Protein AF-A0A2N2CT90-F1 (afdb_monomer)

Secondary structure (DSSP, 8-state):
-HHHHHHHHS-HHHHHHHHHHHHTT--HHHHHHHHHHHHHHHHHHTT----HHHHHHHHHHHHHHHHHHHHHHHTTSS---HHHHHHHHHHHHHHHTT--HHHHHHHHHHHHHHHHHH--TT-----

Solvent-accessible surface area (backbone atoms only — not comparable to full-atom values): 7281 Å² total; per-residue (Å²): 108,57,68,62,44,46,50,30,59,75,34,71,66,46,35,50,52,51,48,52,49,60,72,68,54,69,55,64,66,63,50,42,52,53,41,31,53,53,50,49,54,51,35,58,74,67,73,51,90,79,54,74,68,53,42,56,51,40,24,53,52,44,49,54,54,48,47,54,56,48,52,36,41,73,73,59,76,40,92,69,52,59,69,55,49,45,51,52,53,52,51,52,47,40,52,67,68,70,53,54,71,68,59,51,55,52,53,52,48,52,42,49,52,50,44,71,72,64,55,70,87,78,66,82,74,84,128

Mean predicted aligned error: 4.87 Å

Foldseek 3Di:
DLVVLCLQQVDPVSVVVVLVCLVVVPCVPVQLVVQLVVLVVVCVVVVHDDDSVLSSVLSVVLSVVLSVLSNCVVVVVDPDHSLVNSLVSQLSSCVSVVHDPVCSVVVSVVSVVVCVVPVPVPPDDDD

Sequence (127 aa):
LVLYYEAILNDEHNKTLYYEVLVKNVNPHGRTNITNTLNRSCLDFLNKNYIEADLEVIARSEYGARKELFVDFYEKNIKFTSRAMIYFFIRNLFRLMNLDGEMIENTIQQGFEFSNKNKPEGIKFLI

pLDDT: mean 86.67, std 10.75, range [36.59, 96.75]

Radius of gyration: 14.56 Å; Cα contacts (8 Å, |Δi|>4): 85; chains: 1; bounding box: 35×28×35 Å

Structure (mmCIF, N/CA/C/O backbone):
data_AF-A0A2N2CT90-F1
#
_entry.id   AF-A0A2N2CT90-F1
#
loop_
_atom_site.group_PDB
_atom_site.id
_atom_site.type_symbol
_atom_site.label_atom_id
_atom_site.label_alt_id
_atom_site.label_comp_id
_atom_site.label_asym_id
_atom_site.label_entity_id
_atom_site.label_seq_id
_atom_site.pdbx_PDB_ins_code
_atom_site.Cartn_x
_atom_site.Cartn_y
_atom_site.Cartn_z
_atom_site.occupancy
_atom_site.B_iso_or_equiv
_atom_site.auth_seq_id
_atom_site.auth_comp_id
_atom_site.auth_asym_id
_atom_site.auth_atom_id
_atom_site.pdbx_PDB_model_num
ATOM 1 N N . LEU A 1 1 ? 5.126 7.397 1.454 1.00 86.75 1 LEU A N 1
ATOM 2 C CA . LEU A 1 1 ? 4.128 6.305 1.568 1.00 86.75 1 LEU A CA 1
ATOM 3 C C . LEU A 1 1 ? 3.804 5.947 3.020 1.00 86.75 1 LEU A C 1
ATOM 5 O O . LEU A 1 1 ? 2.632 6.009 3.355 1.00 86.75 1 LEU A O 1
ATOM 9 N N . VAL A 1 2 ? 4.788 5.644 3.885 1.00 90.69 2 VAL A N 1
ATOM 10 C CA . VAL A 1 2 ? 4.541 5.342 5.320 1.00 90.69 2 VAL A CA 1
ATOM 11 C C . VAL A 1 2 ? 3.698 6.427 5.993 1.00 90.69 2 VAL A C 1
ATOM 13 O O . VAL A 1 2 ? 2.588 6.144 6.422 1.00 90.69 2 VAL A O 1
ATOM 16 N N . LEU A 1 3 ? 4.159 7.682 5.957 1.00 87.50 3 LEU A N 1
ATOM 17 C CA . LEU A 1 3 ? 3.449 8.815 6.570 1.00 87.50 3 LEU A CA 1
ATOM 18 C C . LEU A 1 3 ? 2.023 9.006 6.038 1.00 87.50 3 LEU A C 1
ATOM 20 O O . LEU A 1 3 ? 1.116 9.338 6.790 1.00 87.50 3 LEU A O 1
ATOM 24 N N . TYR A 1 4 ? 1.826 8.782 4.736 1.00 86.75 4 TYR A N 1
ATOM 25 C CA . TYR A 1 4 ? 0.516 8.897 4.095 1.00 86.75 4 TYR A CA 1
ATOM 26 C C . TYR A 1 4 ? -0.469 7.872 4.666 1.00 86.75 4 TYR A C 1
ATOM 28 O O . TYR A 1 4 ? -1.580 8.226 5.050 1.00 86.75 4 TYR A O 1
ATOM 36 N N . TYR A 1 5 ? -0.053 6.608 4.769 1.00 90.31 5 TYR A N 1
ATOM 37 C CA . TYR A 1 5 ? -0.914 5.567 5.318 1.00 90.31 5 TYR A CA 1
ATOM 38 C C . TYR A 1 5 ? -1.044 5.641 6.842 1.00 90.31 5 TYR A C 1
ATOM 40 O O . TYR A 1 5 ? -2.089 5.266 7.359 1.00 90.31 5 TYR A O 1
ATOM 48 N N . GLU A 1 6 ? -0.050 6.159 7.568 1.00 90.25 6 GLU A N 1
ATOM 49 C CA . GLU A 1 6 ? -0.187 6.449 9.002 1.00 90.25 6 GLU A CA 1
ATOM 50 C C . GLU A 1 6 ? -1.236 7.526 9.269 1.00 90.25 6 GLU A C 1
ATOM 52 O O . GLU A 1 6 ? -2.078 7.328 10.142 1.00 90.25 6 GLU A O 1
ATOM 57 N N . ALA A 1 7 ? -1.247 8.607 8.483 1.00 87.00 7 ALA A N 1
ATOM 58 C CA . ALA A 1 7 ? -2.260 9.657 8.596 1.00 87.00 7 ALA A CA 1
ATOM 59 C C . ALA A 1 7 ? -3.686 9.126 8.362 1.00 87.00 7 ALA A C 1
ATOM 61 O O . ALA A 1 7 ? -4.630 9.605 8.984 1.00 87.00 7 ALA A O 1
ATOM 62 N N . ILE A 1 8 ? -3.845 8.120 7.496 1.00 89.50 8 ILE A N 1
ATOM 63 C CA . ILE A 1 8 ? -5.139 7.473 7.237 1.00 89.50 8 ILE A CA 1
ATOM 64 C C . ILE A 1 8 ? -5.493 6.464 8.333 1.00 89.50 8 ILE A C 1
ATOM 66 O O . ILE A 1 8 ? -6.614 6.455 8.821 1.00 89.50 8 ILE A O 1
ATOM 70 N N . LEU A 1 9 ? -4.574 5.565 8.694 1.00 91.44 9 LEU A N 1
ATOM 71 C CA . LEU A 1 9 ? -4.889 4.378 9.500 1.00 91.44 9 LEU A CA 1
ATOM 72 C C . LEU A 1 9 ? -4.835 4.611 11.013 1.00 91.44 9 LEU A C 1
ATOM 74 O O . LEU A 1 9 ? -5.368 3.784 11.762 1.00 91.44 9 LEU A O 1
ATOM 78 N N . ASN A 1 10 ? -4.188 5.684 11.469 1.00 88.62 10 ASN A N 1
ATOM 79 C CA . ASN A 1 10 ? -4.078 6.009 12.893 1.00 88.62 10 ASN A CA 1
ATOM 80 C C . ASN A 1 10 ? -5.085 7.076 13.350 1.00 88.62 10 ASN A C 1
ATOM 82 O O . ASN A 1 10 ? -5.233 7.274 14.551 1.00 88.62 10 ASN A O 1
ATOM 86 N N . ASP A 1 11 ? -5.795 7.720 12.420 1.00 88.00 11 ASP A N 1
ATOM 87 C CA . ASP A 1 11 ? -6.882 8.657 12.704 1.00 88.00 11 ASP A CA 1
ATOM 88 C C . ASP A 1 11 ? -8.225 8.041 12.273 1.00 88.00 11 ASP A C 1
ATOM 90 O O . ASP A 1 11 ? -8.407 7.661 11.116 1.00 88.00 11 ASP A O 1
ATOM 94 N N . GLU A 1 12 ? -9.174 7.899 13.203 1.00 89.44 12 GLU A N 1
ATOM 95 C CA . GLU A 1 12 ? -10.460 7.236 12.929 1.00 89.44 12 GLU A CA 1
ATOM 96 C C . GLU A 1 12 ? -11.351 8.010 11.946 1.00 89.44 12 GLU A C 1
ATOM 98 O O . GLU A 1 12 ? -12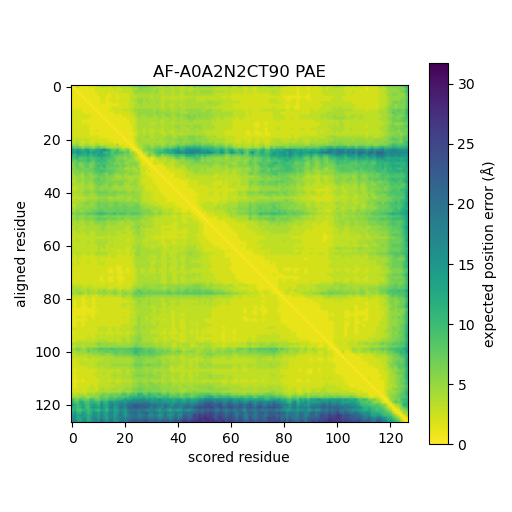.106 7.397 11.182 1.00 89.44 12 GLU A O 1
ATOM 103 N N . HIS A 1 13 ? -11.254 9.343 11.926 1.00 90.38 13 HIS A N 1
ATOM 104 C CA . HIS A 1 13 ? -12.000 10.165 10.980 1.00 90.38 13 HIS A CA 1
ATOM 105 C C . HIS A 1 13 ? -11.469 9.952 9.560 1.00 90.38 13 HIS A C 1
ATOM 107 O O . HIS A 1 13 ? -12.241 9.612 8.661 1.00 90.38 13 HIS A O 1
ATOM 113 N N . ASN A 1 14 ? -10.150 10.042 9.372 1.00 89.12 14 ASN A N 1
ATOM 114 C CA . ASN A 1 14 ? -9.512 9.816 8.073 1.00 89.12 14 ASN A CA 1
ATOM 115 C C . ASN A 1 14 ? -9.730 8.390 7.572 1.00 89.12 14 ASN A C 1
ATOM 117 O O . ASN A 1 14 ? -10.001 8.180 6.389 1.00 89.12 14 ASN A O 1
ATOM 121 N N . LYS A 1 15 ? -9.647 7.404 8.469 1.00 91.12 15 LYS A N 1
ATOM 122 C CA . LYS A 1 15 ? -9.902 5.998 8.152 1.00 91.12 15 LYS A CA 1
ATOM 123 C C . LYS A 1 15 ? -11.321 5.787 7.632 1.00 91.12 15 LYS A C 1
ATOM 125 O O . LYS A 1 15 ? -11.505 5.130 6.609 1.00 91.12 15 LYS A O 1
ATOM 130 N N . THR A 1 16 ? -12.310 6.371 8.307 1.00 92.62 16 THR A N 1
ATOM 131 C CA . THR A 1 16 ? -13.723 6.291 7.908 1.00 92.62 16 THR A CA 1
ATOM 132 C C . THR A 1 16 ? -13.963 7.004 6.581 1.00 92.62 16 THR A C 1
ATOM 134 O O . THR A 1 16 ? -14.564 6.426 5.676 1.00 92.62 16 THR A O 1
ATOM 137 N N . LEU A 1 17 ? -13.417 8.211 6.411 1.00 89.81 17 LEU A N 1
ATOM 138 C CA . LEU A 1 17 ? -13.497 8.937 5.145 1.00 89.81 17 LEU A CA 1
ATOM 139 C C . LEU A 1 17 ? -12.891 8.116 3.999 1.00 89.81 17 LEU A C 1
ATOM 141 O O . LEU A 1 17 ? -13.507 7.975 2.944 1.00 89.81 17 LEU A O 1
ATOM 145 N N . TYR A 1 18 ? -11.712 7.525 4.208 1.00 89.44 18 TYR A N 1
ATOM 146 C CA . TYR A 1 18 ? -11.046 6.693 3.209 1.00 89.44 18 TYR A CA 1
ATOM 147 C C . TYR A 1 18 ? -11.870 5.445 2.851 1.00 89.44 18 TYR A C 1
ATOM 149 O O . TYR A 1 18 ? -12.008 5.140 1.664 1.00 89.44 18 TYR A O 1
ATOM 157 N N . TYR A 1 19 ? -12.483 4.775 3.838 1.00 92.31 19 TYR A N 1
ATOM 158 C CA . TYR A 1 19 ? -13.414 3.659 3.620 1.00 92.31 19 TYR A CA 1
ATOM 159 C C . TYR A 1 19 ? -14.594 4.067 2.734 1.00 92.31 19 TYR A C 1
ATOM 161 O O . TYR A 1 19 ? -14.816 3.469 1.680 1.00 92.31 19 TYR A O 1
ATOM 169 N N . GLU A 1 20 ? -15.315 5.128 3.107 1.00 90.25 20 GLU A N 1
ATOM 170 C CA . GLU A 1 20 ? -16.472 5.601 2.343 1.00 90.25 20 GLU A CA 1
ATOM 171 C C . GLU A 1 20 ? -16.100 5.942 0.903 1.00 90.25 20 GLU A C 1
ATOM 173 O O . GLU A 1 20 ? -16.810 5.602 -0.046 1.00 90.25 20 GLU A O 1
ATOM 178 N N . VAL A 1 21 ? -14.963 6.613 0.743 1.00 85.56 21 VAL A N 1
ATOM 179 C CA . VAL A 1 21 ? -14.412 7.024 -0.540 1.00 85.56 21 VAL A CA 1
ATOM 180 C C . VAL A 1 21 ? -14.079 5.786 -1.384 1.00 85.56 21 VAL A C 1
ATOM 182 O O . VAL A 1 21 ? -14.384 5.781 -2.578 1.00 85.56 21 VAL A O 1
ATOM 185 N N . LEU A 1 22 ? -13.506 4.720 -0.818 1.00 86.06 22 LEU A N 1
ATOM 186 C CA . LEU A 1 22 ? -13.242 3.458 -1.526 1.00 86.06 22 LEU A CA 1
ATOM 187 C C . LEU A 1 22 ? -14.518 2.686 -1.906 1.00 86.06 22 LEU A C 1
ATOM 189 O O . LEU A 1 22 ? -14.611 2.205 -3.038 1.00 86.06 22 LEU A O 1
ATOM 193 N N . VAL A 1 23 ? -15.500 2.591 -1.005 1.00 86.50 23 VAL A N 1
ATOM 194 C CA . VAL A 1 23 ? -16.755 1.845 -1.227 1.00 86.50 23 VAL A CA 1
ATOM 195 C C . VAL A 1 23 ? -17.645 2.533 -2.257 1.00 86.50 23 VAL A C 1
ATOM 197 O O . VAL A 1 23 ? -18.135 1.886 -3.180 1.00 86.50 23 VAL A O 1
ATOM 200 N N . LYS A 1 24 ? -17.791 3.861 -2.174 1.00 82.31 24 LYS A N 1
ATOM 201 C CA . LYS A 1 24 ? -18.576 4.656 -3.135 1.00 82.31 24 LYS A CA 1
ATOM 202 C C . LYS A 1 24 ? -17.963 4.664 -4.547 1.00 82.31 24 LYS A C 1
ATOM 204 O O . LYS A 1 24 ? -18.583 5.184 -5.469 1.00 82.31 24 LYS A O 1
ATOM 209 N N . ASN A 1 25 ? -16.747 4.125 -4.719 1.00 70.38 25 ASN A N 1
ATOM 210 C CA . ASN A 1 25 ? -15.997 4.080 -5.979 1.00 70.38 25 ASN A CA 1
ATOM 211 C C . ASN A 1 25 ? -15.946 5.441 -6.698 1.00 70.38 25 ASN A C 1
ATOM 213 O O . ASN A 1 25 ? -16.056 5.532 -7.921 1.00 70.38 25 ASN A O 1
ATOM 217 N N . VAL A 1 26 ? -15.823 6.524 -5.924 1.00 62.47 26 VAL A N 1
ATOM 218 C CA . VAL A 1 26 ? -15.890 7.882 -6.470 1.00 62.47 26 VAL A CA 1
ATOM 219 C C . VAL A 1 26 ? -14.673 8.112 -7.370 1.00 62.47 26 VAL A C 1
ATOM 221 O O . VAL A 1 26 ? -13.542 8.168 -6.877 1.00 62.47 26 VAL A O 1
ATOM 224 N N . ASN A 1 27 ? -14.933 8.237 -8.675 1.00 73.56 27 ASN A N 1
ATOM 225 C CA . ASN A 1 27 ? -13.991 8.553 -9.753 1.00 73.56 27 ASN A CA 1
ATOM 226 C C . ASN A 1 27 ? -12.772 7.599 -9.879 1.00 73.56 27 ASN A C 1
ATOM 228 O O . ASN A 1 27 ? -11.647 7.974 -9.527 1.00 73.56 27 ASN A O 1
ATOM 232 N N . PRO A 1 28 ? -12.952 6.384 -10.436 1.00 72.00 28 PRO A N 1
ATOM 233 C CA . PRO A 1 28 ? -11.863 5.417 -10.609 1.00 72.00 28 PRO A CA 1
ATOM 234 C C . PRO A 1 28 ? -10.753 5.917 -11.552 1.00 72.00 28 PRO A C 1
ATOM 236 O O . PRO A 1 28 ? -9.574 5.634 -11.323 1.00 72.00 28 PRO A O 1
ATOM 239 N N . HIS A 1 29 ? -11.091 6.718 -12.570 1.00 76.88 29 HIS A N 1
ATOM 240 C CA . HIS A 1 29 ? -10.109 7.289 -13.500 1.00 76.88 29 HIS A CA 1
ATOM 241 C C . HIS A 1 29 ? -9.188 8.303 -12.817 1.00 76.88 29 HIS A C 1
ATOM 243 O O . HIS A 1 29 ? -7.968 8.192 -12.919 1.00 76.88 29 HIS A O 1
ATOM 249 N N . GLY A 1 30 ? -9.754 9.246 -12.056 1.00 76.50 30 GLY A N 1
ATOM 250 C CA . GLY A 1 30 ? -8.970 10.236 -11.313 1.00 76.50 30 GLY A CA 1
ATOM 251 C C . GLY A 1 30 ? -7.994 9.590 -10.326 1.00 76.50 30 GLY A C 1
ATOM 252 O O . GLY A 1 30 ? -6.846 10.015 -10.214 1.00 76.50 30 GLY A O 1
ATOM 253 N N . ARG A 1 31 ? -8.404 8.504 -9.665 1.00 74.38 31 ARG A N 1
ATOM 254 C CA . ARG A 1 31 ? -7.532 7.767 -8.736 1.00 74.38 31 ARG A CA 1
ATOM 255 C C . ARG A 1 31 ? -6.449 6.964 -9.418 1.00 74.38 31 ARG A C 1
ATOM 257 O O . ARG A 1 31 ? -5.334 6.912 -8.903 1.00 74.38 31 ARG A O 1
ATOM 264 N N . THR A 1 32 ? -6.767 6.352 -10.554 1.00 77.44 32 THR A N 1
ATOM 265 C CA . THR A 1 32 ? -5.764 5.651 -11.358 1.00 77.44 32 THR A CA 1
ATOM 266 C C . THR A 1 32 ? -4.695 6.644 -11.810 1.00 77.44 32 THR A C 1
ATOM 268 O O . THR A 1 32 ? -3.515 6.350 -11.676 1.00 77.44 32 THR A O 1
ATOM 271 N N . ASN A 1 33 ? -5.081 7.864 -12.205 1.00 78.62 33 ASN A N 1
ATOM 272 C CA . ASN A 1 33 ? -4.131 8.925 -12.554 1.00 78.62 33 ASN A CA 1
ATOM 273 C C . ASN A 1 33 ? -3.242 9.339 -11.372 1.00 78.62 33 ASN A C 1
ATOM 275 O O . ASN A 1 33 ? -2.030 9.433 -11.528 1.00 78.62 33 ASN A O 1
ATOM 279 N N . ILE A 1 34 ? -3.814 9.547 -10.180 1.00 78.31 34 ILE A N 1
ATOM 280 C CA . ILE A 1 34 ? -3.028 9.866 -8.973 1.00 78.31 34 ILE A CA 1
ATOM 281 C C . ILE A 1 34 ? -2.064 8.722 -8.633 1.00 78.31 34 ILE A C 1
ATOM 283 O O . ILE A 1 34 ? -0.895 8.962 -8.336 1.00 78.31 34 ILE A O 1
ATOM 287 N N . THR A 1 35 ? -2.540 7.478 -8.706 1.00 81.94 35 THR A N 1
ATOM 288 C CA . THR A 1 35 ? -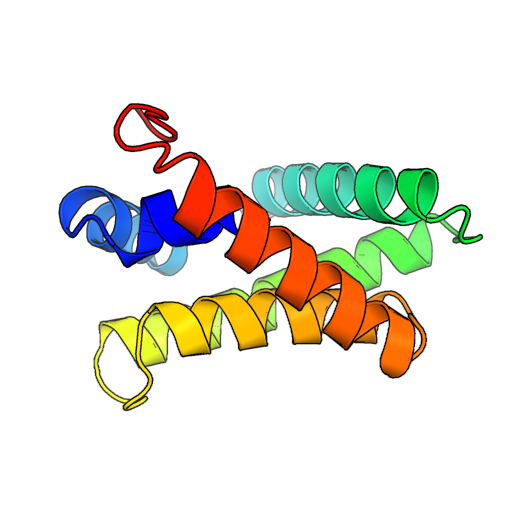1.731 6.282 -8.435 1.00 81.94 35 THR A CA 1
ATOM 289 C C . THR A 1 35 ? -0.605 6.142 -9.461 1.00 81.94 35 THR A C 1
ATOM 291 O O . THR A 1 35 ? 0.533 5.924 -9.069 1.00 81.94 35 THR A O 1
ATOM 294 N N . ASN A 1 36 ? -0.874 6.381 -10.749 1.00 84.69 36 ASN A N 1
ATOM 295 C CA . ASN A 1 36 ? 0.142 6.434 -11.804 1.00 84.69 36 ASN A CA 1
ATOM 296 C C . ASN A 1 36 ? 1.217 7.485 -11.508 1.00 84.69 36 ASN A C 1
ATOM 298 O O . ASN A 1 36 ? 2.401 7.174 -11.580 1.00 84.69 36 ASN A O 1
ATOM 302 N N . THR A 1 37 ? 0.823 8.706 -11.135 1.00 84.69 37 THR A N 1
ATOM 303 C CA . THR A 1 37 ? 1.773 9.774 -10.788 1.00 84.69 37 THR A CA 1
ATOM 304 C C . THR A 1 37 ? 2.648 9.386 -9.598 1.00 84.69 37 THR A C 1
ATOM 306 O O . THR A 1 37 ? 3.859 9.585 -9.640 1.00 84.69 37 THR A O 1
ATOM 309 N N . LEU A 1 38 ? 2.065 8.802 -8.547 1.00 83.50 38 LEU A N 1
ATOM 310 C CA . LEU A 1 38 ? 2.827 8.318 -7.393 1.00 83.50 38 LEU A CA 1
ATOM 311 C C . LEU A 1 38 ? 3.789 7.191 -7.783 1.00 83.50 38 LEU A C 1
ATOM 313 O O . LEU A 1 38 ? 4.946 7.208 -7.366 1.00 83.50 38 LEU A O 1
ATOM 317 N N . ASN A 1 39 ? 3.330 6.246 -8.603 1.00 87.69 39 ASN A N 1
ATOM 318 C CA . ASN A 1 39 ? 4.140 5.122 -9.056 1.00 87.69 39 ASN A CA 1
ATOM 319 C C . ASN A 1 39 ? 5.323 5.585 -9.903 1.00 87.69 39 ASN A C 1
ATOM 321 O O . ASN A 1 39 ? 6.443 5.137 -9.670 1.00 87.69 39 ASN A O 1
ATOM 325 N N . ARG A 1 40 ? 5.081 6.524 -10.824 1.00 89.69 40 ARG A N 1
ATOM 326 C CA . ARG A 1 40 ? 6.118 7.155 -11.640 1.00 89.69 40 ARG A CA 1
ATOM 327 C C . ARG A 1 40 ? 7.179 7.808 -10.757 1.00 89.69 40 ARG A C 1
ATOM 329 O O . ARG A 1 40 ? 8.343 7.440 -10.844 1.00 89.69 40 ARG A O 1
ATOM 336 N N . SER A 1 41 ? 6.766 8.668 -9.824 1.00 86.81 41 SER A N 1
ATOM 337 C CA . SER A 1 41 ? 7.688 9.328 -8.891 1.00 86.81 41 SER A CA 1
ATOM 338 C C . SER A 1 41 ? 8.501 8.337 -8.051 1.00 86.81 41 SER A C 1
ATOM 340 O O . SER A 1 41 ? 9.672 8.585 -7.773 1.00 86.81 41 SER A O 1
ATOM 342 N N . CYS A 1 42 ? 7.904 7.214 -7.635 1.00 86.00 42 CYS A N 1
ATOM 343 C CA . CYS A 1 42 ? 8.628 6.157 -6.929 1.00 86.00 42 CYS A CA 1
ATOM 344 C C . CYS A 1 42 ? 9.681 5.487 -7.820 1.00 86.00 42 CYS A C 1
ATOM 346 O O . CYS A 1 42 ? 10.818 5.333 -7.386 1.00 86.00 42 CYS A O 1
ATOM 348 N N . LEU A 1 43 ? 9.329 5.097 -9.044 1.00 88.69 43 LEU A N 1
ATOM 349 C CA . LEU A 1 43 ? 10.259 4.434 -9.961 1.00 88.69 43 LEU A CA 1
ATOM 350 C C . LEU A 1 43 ? 11.396 5.364 -10.405 1.00 88.69 43 LEU A C 1
ATOM 352 O O . LEU A 1 43 ? 12.547 4.930 -10.430 1.00 88.69 43 LEU A O 1
ATOM 356 N N . ASP A 1 44 ? 11.094 6.643 -10.649 1.00 89.44 44 ASP A N 1
ATOM 357 C CA . ASP A 1 44 ? 12.084 7.679 -10.962 1.00 89.44 44 ASP A CA 1
ATOM 358 C C . ASP A 1 44 ? 13.069 7.874 -9.802 1.00 89.44 44 ASP A C 1
ATOM 360 O O . ASP A 1 44 ? 14.283 7.860 -10.003 1.00 89.44 44 ASP A O 1
ATOM 364 N N . PHE A 1 45 ? 12.564 7.989 -8.566 1.00 85.38 45 PHE A N 1
ATOM 365 C CA . PHE A 1 45 ? 13.404 8.112 -7.368 1.00 85.38 45 PHE A CA 1
ATOM 366 C C . PHE A 1 45 ? 14.338 6.907 -7.185 1.00 85.38 45 PHE A C 1
ATOM 368 O O . PHE A 1 45 ? 15.464 7.052 -6.712 1.00 85.38 45 PHE A O 1
ATOM 375 N N . LEU A 1 46 ? 13.881 5.718 -7.578 1.00 84.25 46 LEU A N 1
ATOM 376 C CA . LEU A 1 46 ? 14.640 4.474 -7.481 1.00 84.25 46 LEU A CA 1
ATOM 377 C C . LEU A 1 46 ? 15.481 4.165 -8.725 1.00 84.25 46 LEU A C 1
ATOM 379 O O . LEU A 1 46 ? 16.107 3.104 -8.777 1.00 84.25 46 LEU A O 1
ATOM 383 N N . ASN A 1 47 ? 15.509 5.073 -9.705 1.00 87.06 47 ASN A N 1
ATOM 384 C CA . ASN A 1 47 ? 16.231 4.927 -10.966 1.00 87.06 47 ASN A CA 1
ATOM 385 C C . ASN A 1 47 ? 15.914 3.598 -11.685 1.00 87.06 47 ASN A C 1
ATOM 387 O O . ASN A 1 47 ? 16.808 2.899 -12.171 1.00 87.06 47 ASN A O 1
ATOM 391 N N . LYS A 1 48 ? 14.634 3.209 -11.695 1.00 88.25 48 LYS A N 1
ATOM 392 C CA . LYS A 1 48 ? 14.149 2.003 -12.375 1.00 88.25 48 LYS A CA 1
ATOM 393 C C . LYS A 1 48 ? 13.579 2.376 -13.741 1.00 88.25 48 LYS A C 1
ATOM 395 O O . LYS A 1 48 ? 12.831 3.337 -13.870 1.00 88.25 48 LYS A O 1
ATOM 400 N N . ASN A 1 49 ? 13.902 1.571 -14.749 1.00 88.56 49 ASN A N 1
ATOM 401 C CA . ASN A 1 49 ? 13.301 1.692 -16.075 1.00 88.56 49 ASN A CA 1
ATOM 402 C C . ASN A 1 49 ? 11.877 1.120 -16.063 1.00 88.56 49 ASN A C 1
ATOM 404 O O . ASN A 1 49 ? 11.639 0.084 -15.443 1.00 88.56 49 AS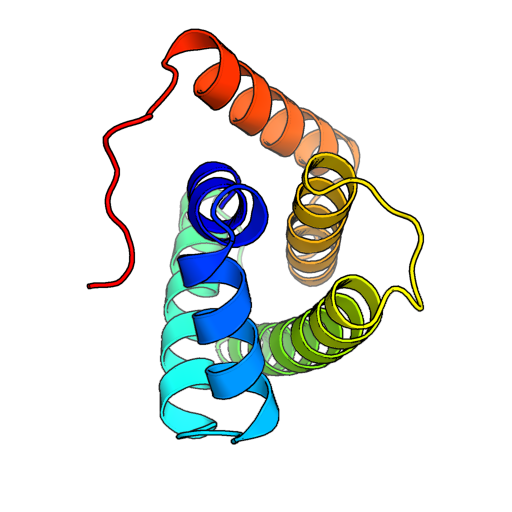N A O 1
ATOM 408 N N . TYR A 1 50 ? 10.963 1.765 -16.781 1.00 89.94 50 TYR A N 1
ATOM 409 C CA . TYR A 1 50 ? 9.579 1.326 -16.966 1.00 89.94 50 TYR A CA 1
ATOM 410 C C . TYR A 1 50 ? 9.050 1.811 -18.318 1.00 89.94 50 TYR A C 1
ATOM 412 O O . TYR A 1 50 ? 9.560 2.782 -18.883 1.00 89.94 50 TYR A O 1
ATOM 420 N N . ILE A 1 51 ? 8.005 1.159 -18.826 1.00 91.94 51 ILE A N 1
ATOM 421 C CA . ILE A 1 51 ? 7.175 1.703 -19.907 1.00 91.94 51 ILE A CA 1
ATOM 422 C C . ILE A 1 51 ? 5.827 2.181 -19.355 1.00 91.94 51 ILE A C 1
ATOM 424 O O . ILE A 1 51 ? 5.387 1.755 -18.290 1.00 91.94 51 ILE A O 1
ATOM 428 N N . GLU A 1 52 ? 5.132 3.056 -20.082 1.00 88.62 52 GLU A N 1
ATOM 429 C CA . GLU A 1 52 ? 3.826 3.582 -19.642 1.00 88.62 52 GLU A CA 1
ATOM 430 C C . GLU A 1 52 ? 2.791 2.471 -19.390 1.00 88.62 52 GLU A C 1
ATOM 432 O O . GLU A 1 52 ? 1.995 2.566 -18.456 1.00 88.62 52 GLU A O 1
ATOM 437 N N . ALA A 1 53 ? 2.847 1.379 -20.161 1.00 90.31 53 ALA A N 1
ATOM 438 C CA . ALA A 1 53 ? 1.993 0.216 -19.932 1.00 90.31 53 ALA A CA 1
ATOM 439 C C . ALA A 1 53 ? 2.262 -0.451 -18.568 1.00 90.31 53 ALA A C 1
ATOM 441 O O . ALA A 1 53 ? 1.315 -0.891 -17.916 1.00 90.31 53 ALA A O 1
ATOM 442 N N . ASP A 1 54 ? 3.517 -0.476 -18.098 1.00 89.62 54 ASP A N 1
ATOM 443 C CA . ASP A 1 54 ? 3.856 -1.013 -16.775 1.00 89.62 54 ASP A CA 1
ATOM 444 C C . ASP A 1 54 ? 3.220 -0.157 -15.681 1.00 89.62 54 ASP A C 1
ATOM 446 O O . ASP A 1 54 ? 2.594 -0.692 -14.769 1.00 89.62 54 ASP A O 1
ATOM 450 N N . LEU A 1 55 ? 3.317 1.174 -15.791 1.00 90.12 55 LEU A N 1
ATOM 451 C CA . LEU A 1 55 ? 2.713 2.096 -14.823 1.00 90.12 55 LEU A CA 1
ATOM 452 C C . LEU A 1 55 ? 1.208 1.859 -14.697 1.00 90.12 55 LEU A C 1
ATOM 454 O O . LEU A 1 55 ? 0.695 1.733 -13.584 1.00 90.12 55 LEU A O 1
ATOM 458 N N . GLU A 1 56 ? 0.522 1.741 -15.833 1.00 88.69 56 GLU A N 1
ATOM 459 C CA . GLU A 1 56 ? -0.922 1.542 -15.887 1.00 88.69 56 GLU A CA 1
ATOM 460 C C . GLU A 1 56 ? -1.347 0.197 -15.270 1.00 88.69 56 GLU A C 1
ATOM 462 O O . GLU A 1 56 ? -2.320 0.133 -14.507 1.00 88.69 56 GLU A O 1
ATOM 467 N N . VAL A 1 57 ? -0.599 -0.875 -15.552 1.00 90.31 57 VAL A N 1
ATOM 468 C CA . VAL A 1 57 ? -0.825 -2.203 -14.963 1.00 90.31 57 VAL A CA 1
ATOM 469 C C . VAL A 1 57 ? -0.552 -2.189 -13.459 1.00 90.31 57 VAL A C 1
ATOM 471 O O . VAL A 1 57 ? -1.378 -2.690 -12.689 1.00 90.31 57 VAL A O 1
ATOM 474 N N . ILE A 1 58 ? 0.556 -1.583 -13.019 1.00 91.88 58 ILE A N 1
ATOM 475 C CA . ILE A 1 58 ? 0.912 -1.461 -11.600 1.00 91.88 58 ILE A CA 1
ATOM 476 C C . ILE A 1 58 ? -0.165 -0.666 -10.860 1.00 91.88 58 ILE A C 1
ATOM 478 O O . ILE A 1 58 ? -0.620 -1.110 -9.809 1.00 91.88 58 ILE A O 1
ATOM 482 N N . ALA A 1 59 ? -0.621 0.469 -11.395 1.00 88.62 59 ALA A N 1
ATOM 483 C CA . ALA A 1 59 ? -1.617 1.305 -10.729 1.00 88.62 59 ALA A CA 1
ATOM 484 C C . ALA A 1 59 ? -2.967 0.606 -10.568 1.00 88.62 59 ALA A C 1
ATOM 486 O O . ALA A 1 59 ? -3.561 0.676 -9.493 1.00 88.62 59 ALA A O 1
ATOM 487 N N . ARG A 1 60 ? -3.450 -0.100 -11.598 1.00 88.44 60 ARG A N 1
ATOM 488 C CA . ARG A 1 60 ? -4.703 -0.865 -11.495 1.00 88.44 60 ARG A CA 1
ATOM 489 C C . ARG A 1 60 ? -4.582 -2.033 -10.521 1.00 88.44 60 ARG A C 1
ATOM 491 O O . ARG A 1 60 ? -5.489 -2.246 -9.715 1.00 88.44 60 ARG A O 1
ATOM 498 N N . SER A 1 61 ? -3.465 -2.756 -10.580 1.00 89.75 61 SER A N 1
ATOM 499 C CA . SER A 1 61 ? -3.205 -3.909 -9.711 1.00 89.75 61 SER A CA 1
ATOM 500 C C . SER A 1 61 ? -3.068 -3.488 -8.247 1.00 89.75 61 SER A C 1
ATOM 502 O O . SER A 1 61 ? -3.695 -4.085 -7.372 1.00 89.75 61 SER A O 1
ATOM 504 N N . GLU A 1 62 ? -2.302 -2.427 -7.976 1.00 89.25 62 GLU A N 1
ATOM 505 C CA . GLU A 1 62 ? -2.141 -1.874 -6.630 1.00 89.25 62 GLU A CA 1
ATOM 506 C C . GLU A 1 62 ? -3.461 -1.334 -6.094 1.00 89.25 62 GLU A C 1
ATOM 508 O O . GLU A 1 62 ? -3.826 -1.658 -4.965 1.00 89.25 62 GLU A O 1
ATOM 513 N N . TYR A 1 63 ? -4.207 -0.572 -6.900 1.00 86.38 63 TYR A N 1
ATOM 514 C CA . TYR A 1 63 ? -5.456 0.031 -6.452 1.00 86.38 63 TYR A CA 1
ATOM 515 C C . TYR A 1 63 ? -6.485 -1.028 -6.055 1.00 86.38 63 TYR A C 1
ATOM 517 O O . TYR A 1 63 ? -7.061 -0.932 -4.971 1.00 86.38 63 TYR A O 1
ATOM 525 N N . GLY A 1 64 ? -6.687 -2.047 -6.899 1.00 86.88 64 GLY A N 1
ATOM 526 C CA . GLY A 1 64 ? -7.612 -3.141 -6.6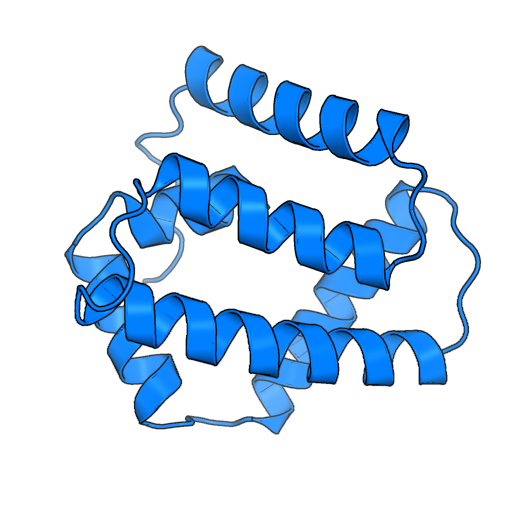11 1.00 86.88 64 GLY A CA 1
ATOM 527 C C . GLY A 1 64 ? -7.224 -3.896 -5.341 1.00 86.88 64 GLY A C 1
ATOM 528 O O . GLY A 1 64 ? -8.028 -4.000 -4.418 1.00 86.88 64 GLY A O 1
ATOM 529 N N . ALA A 1 65 ? -5.970 -4.347 -5.249 1.00 90.44 65 ALA A N 1
ATOM 530 C CA . ALA A 1 65 ? -5.496 -5.100 -4.090 1.00 90.44 65 ALA A CA 1
ATOM 531 C C . ALA A 1 65 ? -5.552 -4.278 -2.792 1.00 90.44 65 ALA A C 1
ATOM 533 O O . ALA A 1 65 ? -6.001 -4.773 -1.759 1.00 90.44 65 ALA A O 1
ATOM 534 N N . ARG A 1 66 ? -5.127 -3.010 -2.834 1.00 91.00 66 ARG A N 1
ATOM 535 C CA . ARG A 1 66 ? -5.167 -2.100 -1.682 1.00 91.00 66 ARG A CA 1
ATOM 536 C C . ARG A 1 66 ? -6.593 -1.825 -1.227 1.00 91.00 66 ARG A C 1
ATOM 538 O O . ARG A 1 66 ? -6.827 -1.793 -0.023 1.00 91.00 66 ARG A O 1
ATOM 545 N N . LYS A 1 67 ? -7.525 -1.615 -2.163 1.00 90.62 67 LYS A N 1
ATOM 546 C CA . LYS A 1 67 ? -8.937 -1.378 -1.851 1.00 90.62 67 LYS A CA 1
ATOM 547 C C . LYS A 1 67 ? -9.515 -2.547 -1.057 1.00 90.62 67 LYS A C 1
ATOM 549 O O . LYS A 1 67 ? -10.019 -2.314 0.036 1.00 90.62 67 LYS A O 1
ATOM 554 N N . GLU A 1 68 ? -9.414 -3.766 -1.584 1.00 92.69 68 GLU A N 1
ATOM 555 C CA . GLU A 1 68 ? -9.985 -4.956 -0.937 1.00 92.69 68 GLU A CA 1
ATOM 556 C C . GLU A 1 68 ? -9.335 -5.205 0.432 1.00 92.69 68 GLU A C 1
ATOM 558 O O . GLU A 1 68 ? -10.030 -5.317 1.438 1.00 92.69 68 GLU A O 1
ATOM 563 N N . LEU A 1 69 ? -7.998 -5.147 0.512 1.00 94.00 69 LEU A N 1
ATOM 564 C CA . LEU A 1 69 ? -7.275 -5.290 1.782 1.00 94.00 69 LEU A CA 1
ATOM 565 C C . LEU A 1 69 ? -7.682 -4.235 2.821 1.00 94.00 69 LEU A C 1
ATOM 567 O O . LEU A 1 69 ? -7.770 -4.543 4.008 1.00 94.00 69 LEU A O 1
ATOM 571 N N . PHE A 1 70 ? -7.891 -2.983 2.401 1.00 94.50 70 PHE A N 1
ATOM 572 C CA . PHE A 1 70 ? -8.319 -1.921 3.308 1.00 94.50 70 PHE A CA 1
ATOM 573 C C . PHE A 1 70 ? -9.752 -2.139 3.802 1.00 94.50 70 PHE A C 1
ATOM 575 O O . PHE A 1 70 ? -10.004 -1.968 4.993 1.00 94.50 70 PHE A O 1
ATOM 582 N N . VAL A 1 71 ? -10.677 -2.502 2.908 1.00 94.75 71 VAL A N 1
ATOM 583 C CA . VAL A 1 71 ? -12.083 -2.775 3.249 1.00 94.75 71 VAL A CA 1
ATOM 584 C C . VAL A 1 71 ? -12.163 -3.911 4.267 1.00 94.75 71 VAL A C 1
ATOM 586 O O . VAL A 1 71 ? -12.730 -3.718 5.340 1.00 94.75 71 VAL A O 1
ATOM 589 N N . ASP A 1 72 ? -11.484 -5.029 4.010 1.00 96.00 72 ASP A N 1
ATOM 590 C CA . ASP A 1 72 ? -11.451 -6.168 4.931 1.00 96.00 72 ASP A CA 1
ATOM 591 C C . ASP A 1 72 ? -10.801 -5.834 6.281 1.00 96.00 72 ASP A C 1
ATOM 593 O O . ASP A 1 72 ? -11.213 -6.336 7.330 1.00 96.00 72 ASP A O 1
ATOM 597 N N . PHE A 1 73 ? -9.780 -4.978 6.287 1.00 96.06 73 PHE A N 1
ATOM 598 C CA . PHE A 1 73 ? -9.189 -4.477 7.525 1.00 96.06 73 PHE A CA 1
ATOM 599 C C . PHE A 1 73 ? -10.163 -3.588 8.310 1.00 96.06 73 PHE A C 1
ATOM 601 O O . PHE A 1 73 ? -10.309 -3.764 9.520 1.00 96.06 73 PHE A O 1
ATOM 608 N N . TYR A 1 74 ? -10.848 -2.660 7.637 1.00 95.75 74 TYR A N 1
ATOM 609 C CA . TYR A 1 74 ? -11.818 -1.755 8.258 1.00 95.75 74 TYR A CA 1
ATOM 610 C C . TYR A 1 74 ? -13.003 -2.520 8.864 1.00 95.75 74 TYR A C 1
ATOM 612 O O . TYR A 1 74 ? -13.404 -2.264 10.000 1.00 95.75 74 TYR A O 1
ATOM 620 N N . GLU A 1 75 ? -13.508 -3.518 8.139 1.00 95.62 75 GLU A N 1
ATOM 621 C CA . GLU A 1 75 ? -14.618 -4.383 8.552 1.00 95.62 75 GLU A CA 1
ATOM 622 C C . GLU A 1 75 ? -14.209 -5.457 9.573 1.00 95.62 75 GLU A C 1
ATOM 624 O O . GLU A 1 75 ? -15.050 -6.215 10.053 1.00 95.62 75 GLU A O 1
ATOM 629 N N . LYS A 1 76 ? -12.931 -5.479 9.980 1.00 94.94 76 LYS A N 1
ATOM 630 C CA . LYS A 1 76 ? -12.352 -6.410 10.965 1.00 94.94 76 LYS A CA 1
ATOM 631 C C . LYS A 1 76 ? -12.321 -7.873 10.499 1.00 94.94 76 LYS A C 1
ATOM 633 O O . LYS A 1 76 ? -12.149 -8.771 11.328 1.00 94.94 76 LYS A O 1
ATOM 638 N N . ASN A 1 77 ? -12.398 -8.111 9.189 1.00 96.75 77 ASN A N 1
ATOM 639 C CA . ASN A 1 77 ? -12.163 -9.418 8.567 1.00 96.75 77 ASN A CA 1
ATOM 640 C C . ASN A 1 77 ? -10.670 -9.795 8.616 1.00 96.75 77 ASN A C 1
ATOM 642 O O . ASN A 1 77 ? -10.321 -10.969 8.739 1.00 96.75 77 ASN A O 1
ATOM 646 N N . ILE A 1 78 ? -9.778 -8.797 8.604 1.00 93.50 78 ILE A N 1
ATOM 647 C CA . ILE A 1 78 ? -8.330 -8.958 8.800 1.00 93.50 78 ILE A CA 1
ATOM 648 C C . ILE A 1 78 ? -7.920 -8.422 10.179 1.00 93.50 78 ILE A C 1
ATOM 650 O O . ILE A 1 78 ? -8.165 -7.267 10.516 1.00 93.50 78 ILE A O 1
ATOM 654 N N . LYS A 1 79 ? -7.223 -9.246 10.975 1.00 93.06 79 LYS A N 1
ATOM 655 C CA . LYS A 1 79 ? -6.760 -8.907 12.340 1.00 93.06 79 LYS A CA 1
ATOM 656 C C . LYS A 1 79 ? -5.330 -8.356 12.378 1.00 93.06 79 LYS A C 1
ATOM 658 O O . LYS A 1 79 ? -4.520 -8.759 13.212 1.00 93.06 79 LYS A O 1
ATOM 663 N N . PHE A 1 80 ? -4.992 -7.472 11.449 1.00 94.50 80 PHE A N 1
ATOM 664 C CA . PHE A 1 80 ? -3.693 -6.799 11.439 1.00 94.50 80 PHE A CA 1
ATOM 665 C C . PHE A 1 80 ? -3.713 -5.540 12.305 1.00 94.50 80 PHE A C 1
ATOM 667 O O . PHE A 1 80 ? -4.764 -5.035 12.681 1.00 94.50 80 PHE A O 1
ATOM 674 N N . THR A 1 81 ? -2.532 -5.038 12.655 1.00 95.44 81 THR A N 1
ATOM 675 C CA . THR A 1 81 ? -2.391 -3.686 13.209 1.00 95.44 81 THR A CA 1
ATOM 676 C C . THR A 1 81 ? -2.312 -2.674 12.067 1.00 95.44 81 THR A C 1
ATOM 678 O O . THR A 1 81 ? -1.913 -3.034 10.956 1.00 95.44 81 THR A O 1
ATOM 681 N N . SER A 1 82 ? -2.599 -1.393 12.330 1.00 93.31 82 SER A N 1
ATOM 682 C CA . SER A 1 82 ? -2.395 -0.320 11.339 1.00 93.31 82 SER A CA 1
ATOM 683 C C . SER A 1 82 ? -0.976 -0.347 10.764 1.00 93.31 82 SER A C 1
ATOM 685 O O . SER A 1 82 ? -0.791 -0.277 9.553 1.00 93.31 82 SER A O 1
ATOM 687 N N . ARG A 1 83 ? 0.038 -0.560 11.613 1.00 93.88 83 ARG A N 1
ATOM 688 C CA . ARG A 1 83 ? 1.442 -0.672 11.188 1.00 93.88 83 ARG A CA 1
ATOM 689 C C . ARG A 1 83 ? 1.685 -1.845 10.237 1.00 93.88 83 ARG A C 1
ATOM 691 O O . ARG A 1 83 ? 2.385 -1.679 9.241 1.00 93.88 83 ARG A O 1
ATOM 698 N N . ALA A 1 84 ? 1.093 -3.007 10.513 1.00 95.88 84 ALA A N 1
ATOM 699 C CA . ALA A 1 84 ? 1.184 -4.160 9.622 1.00 95.88 84 ALA A CA 1
ATOM 700 C C . ALA A 1 84 ? 0.477 -3.899 8.280 1.00 95.88 84 ALA A C 1
ATOM 702 O O . ALA A 1 84 ? 1.024 -4.236 7.233 1.00 95.88 84 ALA A O 1
ATOM 703 N N . MET A 1 85 ? -0.680 -3.228 8.284 1.00 95.94 85 MET A N 1
ATOM 704 C CA . MET A 1 85 ? -1.355 -2.819 7.046 1.00 95.94 85 MET A CA 1
ATOM 705 C C . MET A 1 85 ? -0.483 -1.892 6.194 1.00 95.94 85 MET A C 1
ATOM 707 O O . MET A 1 85 ? -0.310 -2.141 5.003 1.00 95.94 85 MET A O 1
ATOM 711 N N . ILE A 1 86 ? 0.125 -0.869 6.808 1.00 95.19 86 ILE A N 1
ATOM 712 C CA . ILE A 1 86 ? 1.048 0.058 6.129 1.00 95.19 86 ILE A CA 1
ATOM 713 C C . ILE A 1 86 ? 2.201 -0.711 5.485 1.00 95.19 86 ILE A C 1
ATOM 715 O O . ILE A 1 86 ? 2.511 -0.497 4.312 1.00 95.19 86 ILE A O 1
ATOM 719 N N . TYR A 1 87 ? 2.812 -1.627 6.242 1.00 96.12 87 TYR A N 1
ATOM 720 C CA . TYR A 1 87 ? 3.888 -2.478 5.749 1.00 96.12 87 TYR A CA 1
ATOM 721 C C . TYR A 1 87 ? 3.452 -3.262 4.504 1.00 96.12 87 TYR A C 1
ATOM 723 O O . TYR A 1 87 ? 4.120 -3.193 3.474 1.00 96.12 87 TYR A O 1
ATOM 731 N N . PHE A 1 88 ? 2.305 -3.948 4.552 1.00 95.38 88 PHE A N 1
ATOM 732 C CA . PHE A 1 88 ? 1.843 -4.767 3.431 1.00 95.38 88 PHE A CA 1
ATOM 733 C C . PHE A 1 88 ? 1.394 -3.955 2.214 1.00 95.38 88 PHE A C 1
ATOM 735 O O . PHE A 1 88 ? 1.654 -4.389 1.091 1.00 95.38 88 PHE A O 1
ATOM 742 N N . PHE A 1 89 ? 0.796 -2.773 2.394 1.00 94.31 89 PHE A N 1
ATOM 743 C CA . PHE A 1 89 ? 0.482 -1.880 1.273 1.00 94.31 89 PHE A CA 1
ATOM 744 C C . PHE A 1 89 ? 1.739 -1.475 0.509 1.00 94.31 89 PHE A C 1
ATOM 746 O O . PHE A 1 89 ? 1.797 -1.614 -0.713 1.00 94.31 89 PHE A O 1
ATOM 753 N N . ILE A 1 90 ? 2.766 -1.018 1.226 1.00 93.50 90 ILE A N 1
ATOM 754 C CA . ILE A 1 90 ? 4.005 -0.543 0.602 1.00 93.50 90 ILE A CA 1
ATOM 755 C C . ILE A 1 90 ? 4.780 -1.714 0.001 1.00 93.50 90 ILE A C 1
ATOM 757 O O . ILE A 1 90 ? 5.237 -1.631 -1.137 1.00 93.50 90 ILE A O 1
ATOM 761 N N . ARG A 1 91 ? 4.870 -2.833 0.725 1.00 94.50 91 ARG A N 1
ATOM 762 C CA . ARG A 1 91 ? 5.538 -4.044 0.247 1.00 94.50 91 ARG A CA 1
ATOM 763 C C . ARG A 1 91 ? 4.901 -4.585 -1.028 1.00 94.50 91 ARG A C 1
ATOM 765 O O . ARG A 1 91 ? 5.628 -4.961 -1.941 1.00 94.50 91 ARG A O 1
ATOM 772 N N . ASN A 1 92 ? 3.571 -4.615 -1.122 1.00 93.50 92 ASN A N 1
ATOM 773 C CA . ASN A 1 92 ? 2.895 -5.068 -2.339 1.00 93.50 92 ASN A CA 1
ATOM 774 C C . ASN A 1 92 ? 3.165 -4.137 -3.523 1.00 93.50 92 ASN A C 1
ATOM 776 O O . ASN A 1 92 ? 3.516 -4.629 -4.592 1.00 93.50 92 ASN A O 1
ATOM 780 N N . LEU A 1 93 ? 3.080 -2.817 -3.330 1.00 92.31 93 LEU A N 1
ATOM 781 C CA . LEU A 1 93 ? 3.421 -1.846 -4.373 1.00 92.31 93 LEU A CA 1
ATOM 782 C C . LEU A 1 93 ? 4.858 -2.037 -4.876 1.00 92.31 93 LEU A C 1
ATOM 784 O O . LEU A 1 93 ? 5.099 -2.160 -6.072 1.00 92.31 93 LEU A O 1
ATOM 788 N N . PHE A 1 94 ? 5.817 -2.131 -3.961 1.00 92.62 94 PHE A N 1
ATOM 789 C CA . PHE A 1 94 ? 7.223 -2.297 -4.310 1.00 92.62 94 PHE A CA 1
ATOM 790 C C . PHE A 1 94 ? 7.526 -3.629 -5.009 1.00 92.62 94 PHE A C 1
ATOM 792 O O . PHE A 1 94 ? 8.368 -3.676 -5.903 1.00 92.62 94 PHE A O 1
ATOM 799 N N . ARG A 1 95 ? 6.798 -4.702 -4.677 1.00 92.06 95 ARG A N 1
ATOM 800 C CA . ARG A 1 95 ? 6.873 -5.966 -5.426 1.00 92.06 95 ARG A CA 1
ATOM 801 C C . ARG A 1 95 ? 6.332 -5.825 -6.847 1.00 92.06 95 ARG A C 1
ATOM 803 O O . ARG A 1 95 ? 6.936 -6.369 -7.764 1.00 92.06 95 ARG A O 1
ATOM 810 N N . LEU A 1 96 ? 5.234 -5.088 -7.040 1.00 91.69 96 LEU A N 1
ATOM 811 C CA . LEU A 1 96 ? 4.693 -4.800 -8.376 1.00 91.69 96 LEU A CA 1
ATOM 812 C C . LEU A 1 96 ? 5.658 -3.947 -9.217 1.00 91.69 96 LEU A C 1
ATOM 814 O O . LEU A 1 96 ? 5.707 -4.099 -10.430 1.00 91.69 96 LEU A O 1
ATOM 818 N N . MET A 1 97 ? 6.465 -3.107 -8.569 1.00 90.81 97 MET A N 1
ATOM 819 C CA . MET A 1 97 ? 7.541 -2.321 -9.188 1.00 90.81 97 MET A CA 1
ATOM 820 C C . MET A 1 97 ? 8.826 -3.118 -9.461 1.00 90.81 97 MET A C 1
ATOM 822 O O . MET A 1 97 ? 9.823 -2.535 -9.883 1.00 90.81 97 MET A O 1
ATOM 826 N N . ASN A 1 98 ? 8.826 -4.433 -9.210 1.00 89.44 98 ASN A N 1
ATOM 827 C CA . ASN A 1 98 ? 9.985 -5.307 -9.396 1.00 89.44 98 ASN A CA 1
ATOM 82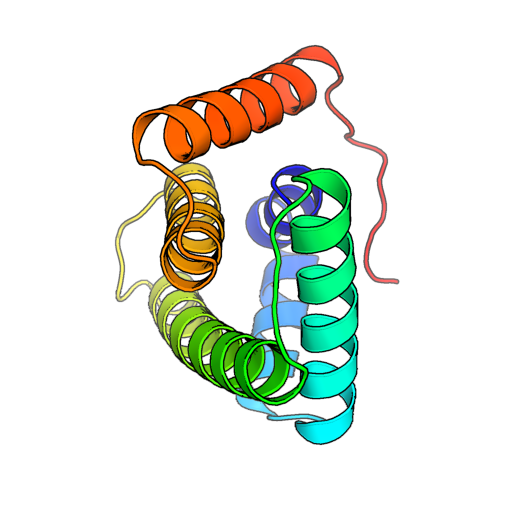8 C C . ASN A 1 98 ? 11.242 -4.815 -8.644 1.00 89.44 98 ASN A C 1
ATOM 830 O O . ASN A 1 98 ? 12.354 -4.797 -9.179 1.00 89.44 98 ASN A O 1
ATOM 834 N N . LEU A 1 99 ? 11.055 -4.361 -7.400 1.00 89.56 99 LEU A N 1
ATOM 835 C CA . LEU A 1 99 ? 12.158 -3.989 -6.517 1.00 89.56 99 LEU A CA 1
ATOM 836 C C . LEU A 1 99 ? 12.734 -5.214 -5.798 1.00 89.56 99 LEU A C 1
ATOM 838 O O . LEU A 1 99 ? 12.010 -6.141 -5.430 1.00 89.56 99 LEU A O 1
ATOM 842 N N . ASP A 1 100 ? 14.042 -5.182 -5.558 1.00 89.44 100 ASP A N 1
ATOM 843 C CA . ASP A 1 100 ? 14.782 -6.244 -4.880 1.00 89.44 100 ASP A CA 1
ATOM 844 C C . ASP A 1 100 ? 14.344 -6.391 -3.415 1.00 89.44 100 ASP A C 1
ATOM 846 O O . ASP A 1 100 ? 14.140 -5.400 -2.717 1.00 89.44 100 ASP A O 1
ATOM 850 N N . GLY A 1 101 ? 14.224 -7.626 -2.915 1.00 89.50 101 GLY A N 1
ATOM 851 C CA . GLY A 1 101 ? 13.665 -7.892 -1.580 1.00 89.50 101 GLY A CA 1
ATOM 852 C C . GLY A 1 101 ? 14.370 -7.136 -0.447 1.00 89.50 101 GLY A C 1
ATOM 853 O O . GLY A 1 101 ? 13.707 -6.540 0.395 1.00 89.50 101 GLY A O 1
ATOM 854 N N . GLU A 1 102 ? 15.702 -7.084 -0.464 1.00 91.81 102 GLU A N 1
ATOM 855 C CA . GLU A 1 102 ? 16.489 -6.317 0.512 1.00 91.81 102 GLU A CA 1
ATOM 856 C C . GLU A 1 102 ? 16.200 -4.809 0.428 1.00 91.81 102 GLU A C 1
ATOM 858 O O . GLU A 1 102 ? 16.021 -4.138 1.445 1.00 91.81 102 GLU A O 1
ATOM 863 N N . MET A 1 103 ? 16.081 -4.277 -0.790 1.00 88.56 103 MET A N 1
ATOM 864 C CA . MET A 1 103 ? 15.760 -2.873 -1.035 1.00 88.56 103 MET A CA 1
ATOM 865 C C . MET A 1 103 ? 14.369 -2.509 -0.501 1.00 88.56 103 MET A C 1
ATOM 867 O O . MET A 1 103 ? 14.197 -1.435 0.079 1.00 88.56 103 MET A O 1
ATOM 871 N N . ILE A 1 104 ? 13.391 -3.408 -0.657 1.00 92.00 104 ILE A N 1
ATOM 872 C CA . ILE A 1 104 ? 12.035 -3.243 -0.120 1.00 92.00 104 ILE A CA 1
ATOM 873 C C . ILE A 1 104 ? 12.077 -3.107 1.400 1.00 92.00 104 ILE A C 1
ATOM 875 O O . ILE A 1 104 ? 11.576 -2.116 1.936 1.00 92.00 104 ILE A O 1
ATOM 879 N N . GLU A 1 105 ? 12.678 -4.080 2.086 1.00 94.44 105 GLU A N 1
ATOM 880 C CA . GLU A 1 105 ? 12.701 -4.100 3.550 1.00 94.44 105 GLU A CA 1
ATOM 881 C C . GLU A 1 105 ? 13.466 -2.886 4.103 1.00 94.44 105 GLU A C 1
ATOM 883 O O . GLU A 1 105 ? 12.953 -2.193 4.982 1.00 94.44 105 GLU A O 1
ATOM 888 N N . ASN A 1 106 ? 14.621 -2.542 3.518 1.00 91.62 106 ASN A N 1
ATOM 889 C CA . ASN A 1 106 ? 15.408 -1.371 3.918 1.00 91.62 106 ASN A CA 1
ATOM 890 C C . ASN A 1 106 ? 14.632 -0.058 3.743 1.00 91.62 106 ASN A C 1
ATOM 892 O O . ASN A 1 106 ? 14.612 0.779 4.646 1.00 91.62 106 ASN A O 1
ATOM 896 N N . THR A 1 107 ? 13.952 0.123 2.608 1.00 89.44 107 THR A N 1
ATOM 897 C CA . THR A 1 107 ? 13.196 1.355 2.325 1.00 89.44 107 THR A CA 1
ATOM 898 C C . THR A 1 107 ? 12.001 1.507 3.267 1.00 89.44 107 THR A C 1
ATOM 900 O O . THR A 1 107 ? 11.732 2.600 3.772 1.00 89.44 107 THR A O 1
ATOM 903 N N . ILE A 1 108 ? 11.279 0.414 3.537 1.00 93.25 108 ILE A N 1
ATOM 904 C CA . ILE A 1 108 ? 10.145 0.431 4.469 1.00 93.25 108 ILE A CA 1
ATOM 905 C C . ILE A 1 10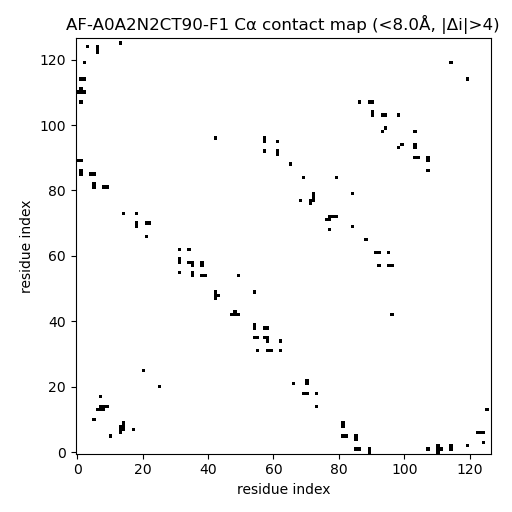8 ? 10.629 0.715 5.894 1.00 93.25 108 ILE A C 1
ATOM 907 O O . ILE A 1 108 ? 10.038 1.552 6.583 1.00 93.25 108 ILE A O 1
ATOM 911 N N . GLN A 1 109 ? 11.716 0.068 6.318 1.00 94.50 109 GLN A N 1
ATOM 912 C CA . GLN A 1 109 ? 12.306 0.262 7.638 1.00 94.50 109 GLN A CA 1
ATOM 913 C C . GLN A 1 109 ? 12.745 1.716 7.850 1.00 94.50 109 GLN A C 1
ATOM 915 O O . GLN A 1 109 ? 12.331 2.332 8.832 1.00 94.50 109 GLN A O 1
ATOM 920 N N . GLN A 1 110 ? 13.471 2.305 6.894 1.00 92.06 110 GLN A N 1
ATOM 921 C CA . GLN A 1 110 ? 13.848 3.724 6.934 1.00 92.06 110 GLN A CA 1
ATOM 922 C C . GLN A 1 110 ? 12.622 4.644 7.013 1.00 92.06 110 GLN A C 1
ATOM 924 O O . GLN A 1 110 ? 12.623 5.628 7.754 1.00 92.06 110 GLN A O 1
ATOM 929 N N . GLY A 1 111 ? 11.546 4.314 6.292 1.00 91.00 111 GLY A N 1
ATOM 930 C CA . GLY A 1 111 ? 10.289 5.059 6.353 1.00 91.00 111 GLY A CA 1
ATOM 931 C C . GLY A 1 111 ? 9.646 5.034 7.744 1.00 91.00 111 GLY A C 1
ATOM 932 O O . GLY A 1 111 ? 9.204 6.074 8.239 1.00 91.00 111 GLY A O 1
ATOM 933 N N . PHE A 1 112 ? 9.620 3.871 8.399 1.00 93.62 112 PHE A N 1
ATOM 934 C CA . PHE A 1 112 ? 9.121 3.759 9.770 1.00 93.62 112 PHE A CA 1
ATOM 935 C C . PHE A 1 112 ? 10.039 4.442 10.786 1.00 93.62 112 PHE A C 1
ATOM 937 O O . PHE A 1 112 ? 9.544 5.101 11.697 1.00 93.62 112 PHE A O 1
ATOM 944 N N . GLU A 1 113 ? 11.359 4.314 10.658 1.00 93.56 113 GLU A N 1
ATOM 945 C CA . GL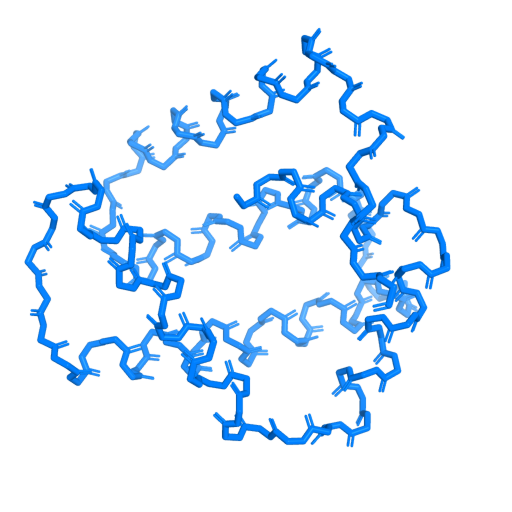U A 1 113 ? 12.327 5.003 11.523 1.00 93.56 113 GLU A CA 1
ATOM 946 C C . GLU A 1 113 ? 12.177 6.519 11.435 1.00 93.56 113 GLU A C 1
ATOM 948 O O . GLU A 1 113 ? 12.108 7.197 12.464 1.00 93.56 113 GLU A O 1
ATOM 953 N N . PHE A 1 114 ? 12.041 7.043 10.214 1.00 90.69 114 PHE A N 1
ATOM 954 C CA . PHE A 1 114 ? 11.769 8.453 9.983 1.00 90.69 114 PHE A CA 1
ATOM 955 C C . PHE A 1 114 ? 10.481 8.894 10.685 1.00 90.69 114 PHE A C 1
ATOM 957 O O . PHE A 1 114 ? 10.490 9.912 11.379 1.00 90.69 114 PHE A O 1
ATOM 964 N 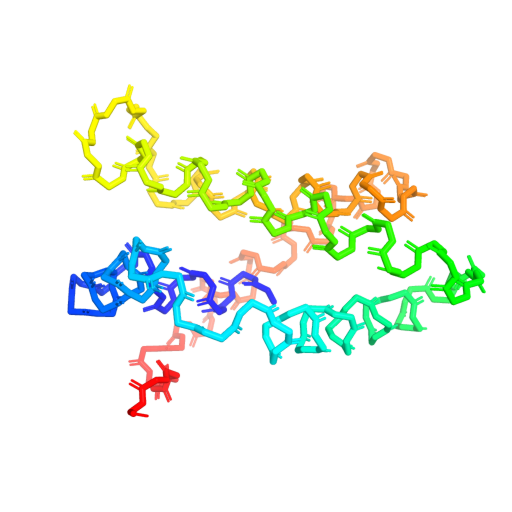N . SER A 1 115 ? 9.391 8.136 10.539 1.00 89.06 115 SER A N 1
ATOM 965 C CA . SER A 1 115 ? 8.122 8.476 11.188 1.00 89.06 115 SER A CA 1
ATOM 966 C C . SER A 1 115 ? 8.233 8.484 12.714 1.00 89.06 115 SER A C 1
ATOM 968 O O . SER A 1 115 ? 7.915 9.486 13.357 1.00 89.06 115 SER A O 1
ATOM 970 N N . ASN A 1 116 ? 8.780 7.413 13.299 1.00 88.81 116 ASN A N 1
ATOM 971 C CA . ASN A 1 116 ? 8.916 7.275 14.752 1.00 88.81 116 ASN A CA 1
ATOM 972 C C . ASN A 1 116 ? 9.778 8.392 15.358 1.00 88.81 116 ASN A C 1
ATOM 974 O O . ASN A 1 116 ? 9.476 8.879 16.447 1.00 88.81 116 ASN A O 1
ATOM 978 N N . LYS A 1 117 ? 10.847 8.798 14.659 1.00 88.38 117 LYS A N 1
ATOM 979 C CA . LYS A 1 117 ? 11.755 9.855 15.116 1.00 88.38 117 LYS A CA 1
ATOM 980 C C . LYS A 1 117 ? 11.113 11.236 15.056 1.00 88.38 117 LYS A C 1
ATOM 982 O O . LYS A 1 117 ? 11.293 12.026 15.977 1.00 88.38 117 LYS A O 1
ATOM 987 N N . ASN A 1 118 ? 10.417 11.540 13.964 1.00 82.19 118 ASN A N 1
ATOM 988 C CA . ASN A 1 118 ? 9.945 12.896 13.698 1.00 82.19 118 ASN A CA 1
ATOM 989 C C . ASN A 1 118 ? 8.517 13.149 14.181 1.00 82.19 118 ASN A C 1
ATOM 991 O O . ASN A 1 118 ? 8.121 14.309 14.196 1.00 82.19 118 ASN A O 1
ATOM 995 N N . LYS A 1 119 ? 7.771 12.095 14.554 1.00 72.81 119 LYS A N 1
ATOM 996 C CA . LYS A 1 119 ? 6.378 12.145 15.025 1.00 72.81 119 LYS A CA 1
ATOM 997 C C . LYS A 1 119 ? 5.582 13.237 14.313 1.00 72.81 119 LYS A C 1
ATOM 999 O O . LYS A 1 119 ? 5.278 14.265 14.919 1.00 72.81 119 LYS A O 1
ATOM 1004 N N . PRO A 1 120 ? 5.291 13.070 13.015 1.00 65.12 120 PRO A N 1
ATOM 1005 C CA . PRO A 1 120 ? 4.603 14.087 12.235 1.00 65.12 120 PRO A CA 1
ATOM 1006 C C . PRO A 1 120 ? 3.111 14.164 12.609 1.00 65.12 120 PRO A C 1
ATOM 1008 O O . PRO A 1 120 ? 2.232 13.991 11.775 1.00 65.12 120 PRO A O 1
ATOM 1011 N N . GLU A 1 121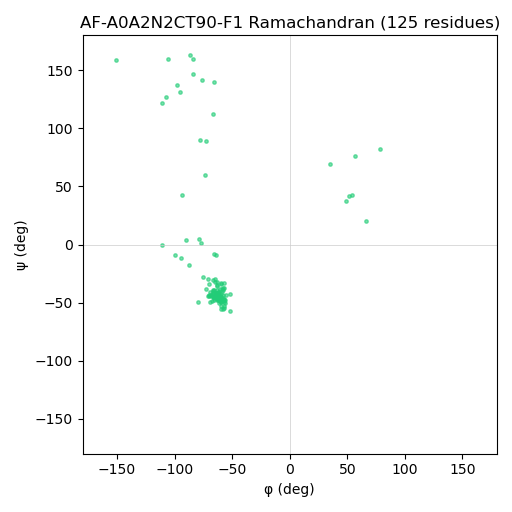 ? 2.821 14.461 13.876 1.00 57.69 121 GLU A N 1
ATOM 1012 C CA . GLU A 1 121 ? 1.496 14.601 14.488 1.00 57.69 121 GLU A CA 1
ATOM 1013 C C . GLU A 1 121 ? 0.704 15.783 13.887 1.00 57.69 121 GLU A C 1
ATOM 1015 O O . GLU A 1 121 ? -0.488 15.929 14.132 1.00 57.69 121 GLU A O 1
ATOM 1020 N N . GLY A 1 122 ? 1.351 16.619 13.061 1.00 53.38 122 GLY A N 1
ATOM 1021 C CA . GLY A 1 122 ? 0.761 17.794 12.415 1.00 53.38 122 GLY A CA 1
ATOM 1022 C C . GLY A 1 122 ? 0.569 17.706 10.898 1.00 53.38 122 GLY A C 1
ATOM 1023 O O . GLY A 1 122 ? 0.086 18.675 10.310 1.00 53.38 122 GLY A O 1
ATOM 1024 N N . ILE A 1 123 ? 0.939 16.603 10.234 1.00 56.91 123 ILE A N 1
ATOM 1025 C CA . ILE A 1 123 ? 0.715 16.487 8.786 1.00 56.91 123 ILE A CA 1
ATOM 1026 C C . ILE A 1 123 ? -0.760 16.141 8.540 1.00 56.91 123 ILE A C 1
ATOM 1028 O O . ILE A 1 123 ? -1.148 14.979 8.455 1.00 56.91 123 ILE A O 1
ATOM 1032 N N . LYS A 1 124 ? -1.585 17.182 8.403 1.00 52.34 124 LYS A N 1
ATOM 1033 C CA . LYS A 1 124 ? -2.978 17.075 7.962 1.00 52.34 124 LYS A CA 1
ATOM 1034 C C . LYS A 1 124 ? -3.007 16.755 6.466 1.00 52.34 124 LYS A C 1
ATOM 1036 O O . LYS A 1 124 ? -3.007 17.665 5.641 1.00 52.34 124 LYS A O 1
ATOM 1041 N N . PHE A 1 125 ? -2.997 15.477 6.100 1.00 56.72 125 PHE A N 1
ATOM 1042 C CA . PHE A 1 125 ? -3.411 15.071 4.757 1.00 56.72 125 PHE A CA 1
ATOM 1043 C C . PHE A 1 125 ? -4.881 14.668 4.792 1.00 56.72 125 PHE A C 1
ATOM 1045 O O . PHE A 1 125 ? -5.258 13.855 5.627 1.00 56.72 125 PHE A O 1
ATOM 1052 N N . LEU A 1 126 ? -5.644 15.219 3.839 1.00 41.94 126 LEU A N 1
ATOM 1053 C CA . LEU A 1 126 ? -7.107 15.158 3.694 1.00 41.94 126 LEU A CA 1
ATOM 1054 C C . LEU A 1 126 ? -7.843 16.126 4.641 1.00 41.94 126 LEU A C 1
ATOM 1056 O O . LEU A 1 126 ? -8.312 15.751 5.709 1.00 41.94 126 LEU A O 1
ATOM 1060 N N . ILE A 1 127 ? -7.924 17.392 4.213 1.00 36.59 127 ILE A N 1
ATOM 1061 C CA . ILE A 1 127 ? -9.125 18.218 4.422 1.00 36.59 127 ILE A CA 1
ATOM 1062 C C . ILE A 1 127 ? -9.984 18.023 3.173 1.00 36.59 127 ILE A C 1
ATOM 1064 O O . ILE A 1 127 ? -9.374 18.011 2.075 1.00 36.59 127 ILE A O 1
#